Protein AF-A0A5E4PV57-F1 (afdb_monomer)

Radius of gyration: 19.03 Å; Cα contacts (8 Å, |Δi|>4): 128; chains: 1; bounding box: 37×48×64 Å

Secondary structure (DSSP, 8-state):
---------------------SSS-TTTTEEEEE------SSHHHHHHHHHHHHHHHHHHHTPPPP-GGGEEEEEE-S---TT-SSPPPEEEEES-HHHHHHHHHTGGGS-TT-EEEE-

Organism: NCBI:txid189913

Sequence (119 aa):
MNEPTNGTKSLDNSALNIRCVNGIDCRKNNIIIHGIEESENNSGELMELVLKTPNNINKNINSAEWDKYEISNIERLGKEIQNEKKHRPVKVTLTLGWRKLELLKNKKAIPKTIKITIL

Nearest PDB structures (foldseek):
  3hlu-assembly1_B  TM=4.865E-01  e=2.151E-01  Eubacterium ventriosum ATCC 27560
  4djb-assembly1_B  TM=3.185E-01  e=9.302E-01  Human adenovirus 5
  3ueb-assembly2_C  TM=2.762E-01  e=7.128E-01  Thermococcus onnurineus NA1
  1xbw-assembly2_C  TM=2.699E-01  e=8.703E-01  Staphylococcus aureus subsp. aureus MW2
  4pyd-assembly1_E  TM=2.300E-01  e=1.387E+00  Escherichia coli K-12

Solvent-accessible surface area (backbone atoms only — not comparable to full-atom values): 7602 Å² total; per-residue (Å²): 140,81,87,82,84,86,78,81,75,79,81,76,84,83,70,88,72,80,69,77,77,74,95,62,70,80,41,70,37,30,34,35,39,32,58,53,79,88,80,61,92,47,73,67,50,44,50,51,57,56,43,50,53,58,32,59,41,21,68,77,66,78,48,83,71,72,58,75,81,46,51,70,45,78,44,74,51,77,79,89,62,90,91,57,96,66,53,55,34,34,40,37,31,36,63,49,57,65,60,58,53,50,53,58,75,46,52,85,64,51,56,90,71,46,48,81,44,79,87

Structure (mmCIF, N/CA/C/O backbone):
data_AF-A0A5E4PV57-F1
#
_entry.id   AF-A0A5E4PV57-F1
#
loop_
_atom_site.group_PDB
_atom_site.id
_atom_site.type_symbol
_atom_site.label_atom_id
_atom_site.label_alt_id
_atom_site.label_comp_id
_atom_site.label_asym_id
_atom_site.label_entity_id
_atom_site.label_seq_id
_atom_site.pdbx_PDB_ins_code
_atom_site.Cartn_x
_atom_site.Cartn_y
_atom_site.Cartn_z
_atom_site.occupancy
_atom_site.B_iso_or_equiv
_atom_site.auth_seq_id
_atom_site.auth_comp_id
_atom_site.auth_asym_id
_atom_site.auth_atom_id
_atom_site.pdbx_PDB_model_num
ATOM 1 N N . MET A 1 1 ? -4.062 38.347 -48.338 1.00 44.22 1 MET A N 1
ATOM 2 C CA . MET A 1 1 ? -3.410 37.051 -48.051 1.00 44.22 1 MET A CA 1
ATOM 3 C C . MET A 1 1 ? -3.546 36.841 -46.557 1.00 44.22 1 MET A C 1
ATOM 5 O O . MET A 1 1 ? -2.969 37.623 -45.816 1.00 44.22 1 MET A O 1
ATOM 9 N N . ASN A 1 2 ? -4.404 35.909 -46.142 1.00 42.84 2 ASN A N 1
ATOM 10 C CA . ASN A 1 2 ? -4.802 35.710 -44.748 1.00 42.84 2 ASN A CA 1
ATOM 11 C C . ASN A 1 2 ? -4.328 34.341 -44.237 1.00 42.84 2 ASN A C 1
ATOM 13 O O . ASN A 1 2 ? -4.533 33.346 -44.928 1.00 42.84 2 ASN A O 1
ATOM 17 N N . GLU A 1 3 ? -3.807 34.379 -43.002 1.00 42.16 3 GLU A N 1
ATOM 18 C CA . GLU A 1 3 ? -3.674 33.325 -41.974 1.00 42.16 3 GLU A CA 1
ATOM 19 C C . GLU A 1 3 ? -2.651 32.177 -42.161 1.00 42.16 3 GLU A C 1
ATOM 21 O O . GLU A 1 3 ? -2.268 31.894 -43.294 1.00 42.16 3 GLU A O 1
ATOM 26 N N . PRO A 1 4 ? -2.196 31.488 -41.075 1.00 47.97 4 PRO A N 1
ATOM 27 C CA . PRO A 1 4 ? -2.699 31.533 -39.687 1.00 47.97 4 PRO A CA 1
ATOM 28 C C . PRO A 1 4 ? -1.658 31.677 -38.553 1.00 47.97 4 PRO A C 1
ATOM 30 O O . PRO A 1 4 ? -0.486 31.315 -38.646 1.00 47.97 4 PRO A O 1
ATOM 33 N N . THR A 1 5 ? -2.168 32.139 -37.412 1.00 50.69 5 THR A N 1
ATOM 34 C CA . THR A 1 5 ? -1.567 32.078 -36.075 1.00 50.69 5 THR A CA 1
ATOM 35 C C . THR A 1 5 ? -1.579 30.646 -35.525 1.00 50.69 5 THR A C 1
ATOM 37 O O . THR A 1 5 ? -2.647 30.070 -35.309 1.00 50.69 5 THR A O 1
ATOM 40 N N . ASN A 1 6 ? -0.405 30.082 -35.231 1.00 48.16 6 ASN A N 1
ATOM 41 C CA . ASN A 1 6 ? -0.280 28.802 -34.528 1.00 48.16 6 ASN A CA 1
ATOM 42 C C . ASN A 1 6 ? -0.504 28.989 -33.021 1.00 48.16 6 ASN A C 1
ATOM 44 O O . ASN A 1 6 ? 0.429 29.232 -32.258 1.00 48.16 6 ASN A O 1
ATOM 48 N N . GLY A 1 7 ? -1.759 28.840 -32.598 1.00 41.38 7 GLY A N 1
ATOM 49 C CA . GLY A 1 7 ? -2.104 28.538 -31.214 1.00 41.38 7 GLY A CA 1
ATOM 50 C C . GLY A 1 7 ? -1.730 27.091 -30.897 1.00 41.38 7 GLY A C 1
ATOM 51 O O . GLY A 1 7 ? -2.396 26.153 -31.341 1.00 41.38 7 GLY A O 1
ATOM 52 N N . THR A 1 8 ? -0.658 26.883 -30.135 1.00 48.47 8 THR A N 1
ATOM 53 C CA . THR A 1 8 ? -0.355 25.569 -29.559 1.00 48.47 8 THR A CA 1
ATOM 54 C C . THR A 1 8 ? -1.310 25.298 -28.408 1.00 48.47 8 THR A C 1
ATOM 56 O O . THR A 1 8 ? -1.270 25.937 -27.360 1.00 48.47 8 THR A O 1
ATOM 59 N N . LYS A 1 9 ? -2.200 24.349 -28.683 1.00 44.31 9 LYS A N 1
ATOM 60 C CA . LYS A 1 9 ? -3.257 23.816 -27.833 1.00 44.31 9 LYS A CA 1
ATOM 61 C C . LYS A 1 9 ? -2.715 23.442 -26.452 1.00 44.31 9 LYS A C 1
ATOM 63 O O . LYS A 1 9 ? -1.726 22.719 -26.341 1.00 44.31 9 LYS A O 1
ATOM 68 N N . SER A 1 10 ? -3.403 23.918 -25.419 1.00 40.97 10 SER A N 1
ATOM 69 C CA . SER A 1 10 ? -3.294 23.427 -24.050 1.00 40.97 10 SER A CA 1
ATOM 70 C C . SER A 1 10 ? -3.431 21.906 -24.038 1.00 40.97 10 SER A C 1
ATOM 72 O O . SER A 1 10 ? -4.398 21.364 -24.576 1.00 40.97 10 SER A O 1
ATOM 74 N N . LEU A 1 11 ? -2.465 21.216 -23.434 1.00 42.31 11 LEU A N 1
ATOM 75 C CA . LEU A 1 11 ? -2.605 19.803 -23.109 1.00 42.31 11 LEU A CA 1
ATOM 76 C C . LEU A 1 11 ? -3.675 19.669 -22.025 1.00 42.31 11 LEU A C 1
ATOM 78 O O . LEU A 1 11 ? -3.430 19.901 -20.843 1.00 42.31 11 LEU A O 1
ATOM 82 N N . ASP A 1 12 ? -4.877 19.326 -22.468 1.00 39.44 12 ASP A N 1
ATOM 83 C CA . ASP A 1 12 ? -5.977 18.889 -21.625 1.00 39.44 12 ASP A CA 1
ATOM 84 C C . ASP A 1 12 ? -5.575 17.550 -20.978 1.00 39.44 12 ASP A C 1
ATOM 86 O O . ASP A 1 12 ? -5.633 16.487 -21.594 1.00 39.44 12 ASP A O 1
ATOM 90 N N . ASN A 1 13 ? -5.106 17.596 -19.728 1.00 47.62 13 ASN A N 1
ATOM 91 C CA . ASN A 1 13 ? -4.745 16.419 -18.920 1.00 47.62 13 ASN A CA 1
ATOM 92 C C . ASN A 1 13 ? -5.985 15.703 -18.342 1.00 47.62 13 ASN A C 1
ATOM 94 O O . ASN A 1 13 ? -5.942 15.098 -17.272 1.00 47.62 13 ASN A O 1
ATOM 98 N N . SER A 1 14 ? -7.113 15.773 -19.040 1.00 43.28 14 SER A N 1
ATOM 99 C CA . SER A 1 14 ? -8.432 15.374 -18.557 1.00 43.28 14 SER A CA 1
ATOM 100 C C . SER A 1 14 ? -8.881 14.013 -19.101 1.00 43.28 14 SER A C 1
ATOM 102 O O . SER A 1 14 ? -10.054 13.834 -19.388 1.00 43.28 14 SER A O 1
ATOM 104 N N . ALA A 1 15 ? -7.987 13.021 -19.226 1.00 43.81 15 ALA A N 1
ATOM 105 C CA . ALA A 1 15 ? -8.385 11.609 -19.362 1.00 43.81 15 ALA A CA 1
ATOM 106 C C . ALA A 1 15 ? -7.194 10.632 -19.297 1.00 43.81 15 A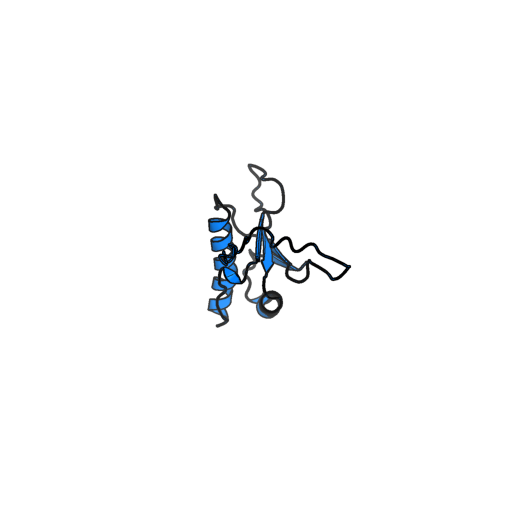LA A C 1
ATOM 108 O O . ALA A 1 15 ? -6.837 10.008 -20.293 1.00 43.81 15 ALA A O 1
ATOM 109 N N . LEU A 1 16 ? -6.656 10.358 -18.107 1.00 39.19 16 LEU A N 1
ATOM 110 C 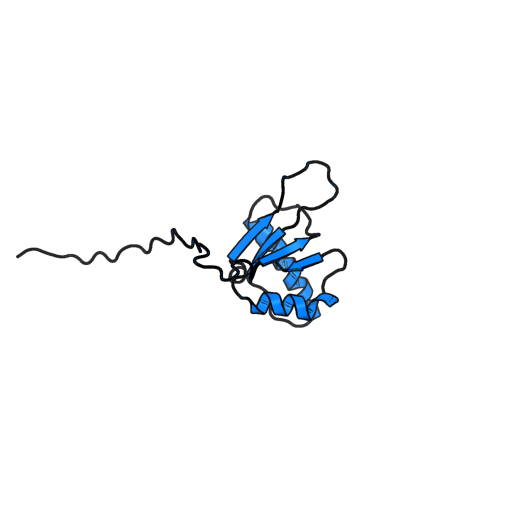CA . LEU A 1 16 ? -6.049 9.042 -17.844 1.00 39.19 16 LEU A CA 1
ATOM 111 C C . LEU A 1 16 ? -7.146 8.058 -17.409 1.00 39.19 16 LEU A C 1
ATOM 113 O O . LEU A 1 16 ? -7.088 7.417 -16.366 1.00 39.19 16 LEU A O 1
ATOM 117 N N . ASN A 1 17 ? -8.183 7.947 -18.242 1.00 42.75 17 ASN A N 1
ATOM 118 C CA . ASN A 1 17 ? -9.166 6.878 -18.158 1.00 42.75 17 ASN A CA 1
ATOM 119 C C . ASN A 1 17 ? -8.548 5.660 -18.853 1.00 42.75 17 ASN A C 1
ATOM 121 O O . ASN A 1 17 ? -8.769 5.420 -20.041 1.00 42.75 17 ASN A O 1
ATOM 125 N N . ILE A 1 18 ? -7.719 4.905 -18.126 1.00 50.81 18 ILE A N 1
ATOM 126 C CA . ILE A 1 18 ? -7.224 3.607 -18.598 1.00 50.81 18 ILE A CA 1
ATOM 127 C C . ILE A 1 18 ? -8.420 2.651 -18.601 1.00 50.81 18 ILE A C 1
ATOM 129 O O . ILE A 1 18 ? -8.687 1.920 -17.649 1.00 50.81 18 ILE A O 1
ATOM 133 N N . ARG A 1 19 ? -9.191 2.689 -19.687 1.00 43.75 19 ARG A N 1
ATOM 134 C CA . ARG A 1 19 ? -10.202 1.686 -19.993 1.00 43.75 19 ARG A CA 1
ATOM 135 C C . ARG A 1 19 ? -9.437 0.403 -20.311 1.00 43.75 19 ARG A C 1
ATOM 137 O O . ARG A 1 19 ? -8.605 0.397 -21.215 1.00 43.75 19 ARG A O 1
ATOM 144 N N . CYS A 1 20 ? -9.679 -0.666 -19.551 1.00 49.00 20 CYS A N 1
ATOM 145 C CA . CYS A 1 20 ? -9.112 -1.985 -19.828 1.00 49.00 20 CYS A CA 1
ATOM 146 C C . CYS A 1 20 ? -9.679 -2.482 -21.167 1.00 49.00 20 CYS A C 1
ATOM 148 O O . CYS A 1 20 ? -10.753 -3.080 -21.216 1.00 49.00 20 CYS A O 1
ATOM 150 N N . VAL A 1 21 ? -9.011 -2.162 -22.271 1.00 48.84 21 VAL A N 1
ATOM 151 C CA . VAL A 1 21 ? -9.390 -2.625 -23.602 1.00 48.84 21 VAL A CA 1
ATOM 152 C C . VAL A 1 21 ? -8.730 -3.987 -23.800 1.00 48.84 21 VAL A C 1
ATOM 154 O O . VAL A 1 21 ? -7.508 -4.095 -23.803 1.00 48.84 21 VAL A O 1
ATOM 157 N N . ASN A 1 22 ? -9.567 -5.014 -23.946 1.00 43.31 22 ASN A N 1
ATOM 158 C CA . ASN A 1 22 ? -9.221 -6.379 -24.355 1.00 43.31 22 ASN A CA 1
ATOM 159 C C . ASN A 1 22 ? -8.456 -7.228 -23.328 1.00 43.31 22 ASN A C 1
ATOM 161 O O . ASN A 1 22 ? -7.257 -7.420 -23.473 1.00 43.31 22 ASN A O 1
ATOM 165 N N . GLY A 1 23 ? -9.162 -7.807 -22.344 1.00 47.56 23 GLY A N 1
ATOM 166 C CA . GLY A 1 23 ? -8.819 -9.096 -21.699 1.00 47.56 23 GLY A CA 1
ATOM 167 C C . GLY A 1 23 ? -7.472 -9.241 -20.969 1.00 47.56 23 GLY A C 1
ATOM 168 O O . GLY A 1 23 ? -7.242 -10.264 -20.332 1.00 47.56 23 GLY A O 1
ATOM 169 N N . ILE A 1 24 ? -6.592 -8.244 -21.027 1.00 50.41 24 ILE A N 1
ATOM 170 C CA . ILE A 1 24 ? -5.295 -8.216 -20.360 1.00 50.41 24 ILE A CA 1
ATOM 171 C C . ILE A 1 24 ? -5.530 -7.626 -18.973 1.00 50.41 24 ILE A C 1
ATOM 173 O O . ILE A 1 24 ? -5.946 -6.478 -18.828 1.00 50.41 24 ILE A O 1
ATOM 177 N N . ASP A 1 25 ? -5.302 -8.460 -17.964 1.00 53.44 25 ASP A N 1
ATOM 178 C CA . ASP A 1 25 ? -5.614 -8.253 -16.553 1.00 53.44 25 ASP A CA 1
ATOM 179 C C . ASP A 1 25 ? -5.242 -6.852 -16.037 1.00 53.44 25 ASP A C 1
ATOM 181 O O . ASP A 1 25 ? -4.098 -6.553 -15.682 1.00 53.44 25 ASP A O 1
ATOM 185 N N . CYS A 1 26 ? -6.232 -5.963 -15.967 1.00 55.16 26 CYS A N 1
ATOM 186 C CA . CYS A 1 26 ? -6.026 -4.609 -15.473 1.00 55.16 26 CYS A CA 1
ATOM 187 C C . CYS A 1 26 ? -5.943 -4.513 -13.946 1.00 55.16 26 CYS A C 1
ATOM 189 O O . CYS A 1 26 ? -5.836 -3.417 -13.398 1.00 55.16 26 CYS A O 1
ATOM 191 N N . ARG A 1 27 ? -5.919 -5.656 -13.248 1.00 61.78 27 ARG A N 1
ATOM 192 C CA . ARG A 1 27 ? -5.578 -5.738 -11.823 1.00 61.78 27 ARG A CA 1
ATOM 193 C C . ARG A 1 27 ? -4.104 -6.041 -11.583 1.00 61.78 27 ARG A C 1
ATOM 195 O O . ARG A 1 27 ? -3.685 -6.071 -10.428 1.00 61.78 27 ARG A O 1
ATOM 202 N N . LYS A 1 28 ? -3.292 -6.174 -12.643 1.00 72.38 28 LYS A N 1
ATOM 203 C CA . LYS A 1 28 ? -1.877 -6.575 -12.558 1.00 72.38 28 LYS A CA 1
ATOM 204 C C . LYS A 1 28 ? -1.052 -5.816 -11.516 1.00 72.38 28 LYS A C 1
ATOM 206 O O . LYS A 1 28 ? -0.173 -6.418 -10.906 1.00 72.38 28 LYS A O 1
ATOM 211 N N . ASN A 1 29 ? -1.371 -4.551 -11.241 1.00 85.69 29 ASN A N 1
ATOM 212 C CA . ASN A 1 29 ? -0.643 -3.717 -10.283 1.00 85.69 29 ASN A CA 1
ATOM 213 C C . ASN A 1 29 ? -1.449 -3.359 -9.024 1.00 85.69 29 ASN A C 1
ATOM 215 O O . ASN A 1 29 ? -1.005 -2.536 -8.226 1.00 85.69 29 ASN A O 1
ATOM 219 N N . ASN A 1 30 ? -2.619 -3.965 -8.831 1.00 89.56 30 ASN A N 1
ATOM 220 C CA . ASN A 1 30 ? -3.455 -3.679 -7.677 1.00 89.56 30 ASN A CA 1
ATOM 221 C C . ASN A 1 30 ? -3.015 -4.522 -6.481 1.00 89.56 30 ASN A C 1
ATOM 223 O O . ASN A 1 30 ? -2.730 -5.721 -6.602 1.00 89.56 30 ASN A O 1
ATOM 227 N N . ILE A 1 31 ? -3.007 -3.881 -5.320 1.00 91.69 31 ILE A N 1
ATOM 228 C CA . ILE A 1 31 ? -2.827 -4.506 -4.016 1.00 91.69 31 ILE A CA 1
ATOM 229 C C . ILE A 1 31 ? -3.945 -4.037 -3.084 1.00 91.69 31 ILE A C 1
ATOM 231 O O . ILE A 1 31 ? -4.472 -2.935 -3.225 1.00 91.69 31 ILE A O 1
ATOM 235 N N . ILE A 1 32 ? -4.309 -4.881 -2.127 1.00 92.56 32 ILE A N 1
ATOM 236 C CA . ILE A 1 32 ? -5.202 -4.540 -1.025 1.00 92.56 32 ILE A CA 1
ATOM 237 C C . ILE A 1 32 ? -4.392 -4.609 0.260 1.00 92.56 32 ILE A C 1
ATOM 239 O O . ILE A 1 32 ? -3.788 -5.640 0.559 1.00 92.56 32 ILE A O 1
ATOM 243 N N . ILE A 1 33 ? -4.409 -3.531 1.032 1.00 92.19 33 ILE A N 1
ATOM 244 C CA . ILE A 1 33 ? -3.751 -3.441 2.329 1.00 92.19 33 ILE A CA 1
ATOM 245 C C . ILE A 1 33 ? -4.822 -3.428 3.417 1.00 92.19 33 ILE A C 1
ATOM 247 O O . ILE A 1 33 ? -5.731 -2.604 3.409 1.00 92.19 33 ILE A O 1
ATOM 251 N N . HIS A 1 34 ? -4.717 -4.356 4.358 1.00 91.12 34 HIS A N 1
ATOM 252 C CA . HIS A 1 34 ? -5.560 -4.436 5.544 1.00 91.12 34 HIS A CA 1
ATOM 253 C C . HIS A 1 34 ? -4.764 -4.006 6.775 1.00 91.12 34 HIS A C 1
ATOM 255 O O . HIS A 1 34 ? -3.564 -4.277 6.846 1.00 91.12 34 HIS A O 1
ATOM 261 N N . GLY A 1 35 ? -5.450 -3.431 7.765 1.00 88.25 35 GLY A N 1
ATOM 262 C CA . GLY A 1 35 ? -4.845 -3.064 9.050 1.00 88.25 35 GLY A CA 1
ATOM 263 C C . GLY A 1 35 ? -4.246 -1.657 9.103 1.00 88.25 35 GLY A C 1
ATOM 264 O O . GLY A 1 35 ? -3.514 -1.363 10.039 1.00 88.25 35 GLY A O 1
ATOM 265 N N . ILE A 1 36 ? -4.546 -0.797 8.122 1.00 89.31 36 ILE A N 1
ATOM 266 C CA . ILE A 1 36 ? -4.237 0.639 8.187 1.00 89.31 36 ILE A CA 1
ATOM 267 C C . ILE A 1 36 ? -5.367 1.337 8.943 1.00 89.31 36 ILE A C 1
ATOM 269 O O . ILE A 1 36 ? -6.518 1.255 8.511 1.00 89.31 36 ILE A O 1
ATOM 273 N N . GLU A 1 37 ? -5.031 2.014 10.039 1.00 88.06 37 GLU A N 1
ATOM 274 C CA . GLU A 1 37 ? -5.966 2.801 10.848 1.00 88.06 37 GLU A CA 1
ATOM 275 C C . GLU A 1 37 ? -6.695 3.860 10.004 1.00 88.06 37 GLU A C 1
ATOM 277 O O . GLU A 1 37 ? -6.136 4.392 9.046 1.00 88.06 37 GLU A O 1
ATOM 282 N N . GLU A 1 38 ? -7.968 4.111 10.313 1.00 87.38 38 GLU A N 1
ATOM 283 C CA . GLU A 1 38 ? -8.789 5.137 9.654 1.00 87.38 38 GLU A CA 1
ATOM 284 C C . GLU A 1 38 ? -8.653 6.446 10.423 1.00 87.38 38 GLU A C 1
ATOM 286 O O . GLU A 1 38 ? -9.363 6.670 11.398 1.00 87.38 38 GLU A O 1
ATOM 291 N N . SER A 1 39 ? -7.698 7.276 10.010 1.00 86.75 39 SER A N 1
ATOM 292 C CA . SER A 1 39 ? -7.432 8.580 10.628 1.00 86.75 39 SER A CA 1
ATOM 293 C C . SER A 1 39 ? -7.367 9.721 9.611 1.00 86.75 39 SER A C 1
ATOM 295 O O . SER A 1 39 ? -7.129 10.865 9.986 1.00 86.75 39 SER A O 1
ATOM 297 N N . GLU A 1 40 ? -7.505 9.409 8.324 1.00 89.44 40 GLU A N 1
ATOM 298 C CA . GLU A 1 40 ? -7.495 10.376 7.236 1.00 89.44 40 GLU A CA 1
ATOM 299 C C . GLU A 1 40 ? -8.843 11.077 7.060 1.00 89.44 40 GLU A C 1
ATOM 301 O O . GLU A 1 40 ? -9.906 10.473 7.188 1.00 89.44 40 GLU A O 1
ATOM 306 N N . ASN A 1 41 ? -8.785 12.340 6.655 1.00 87.94 41 ASN A N 1
ATOM 307 C CA . ASN A 1 41 ? -9.954 13.148 6.309 1.00 87.94 41 ASN A CA 1
ATOM 308 C C . ASN A 1 41 ? -10.071 13.383 4.796 1.00 87.94 41 ASN A C 1
ATOM 310 O O . ASN A 1 41 ? -11.098 13.849 4.306 1.00 87.94 41 ASN A O 1
ATOM 314 N N . ASN A 1 42 ? -9.007 13.094 4.040 1.00 89.25 42 ASN A N 1
ATOM 315 C CA . ASN A 1 42 ? -8.946 13.291 2.596 1.00 89.25 42 ASN A CA 1
ATOM 316 C C . ASN A 1 42 ? -8.017 12.270 1.914 1.00 89.25 42 ASN A C 1
ATOM 318 O O . ASN A 1 42 ? -7.261 11.538 2.553 1.00 89.25 42 ASN A O 1
ATOM 322 N N . SER A 1 43 ? -8.060 12.236 0.581 1.00 87.38 43 SER A N 1
ATOM 323 C CA . SER A 1 43 ? -7.265 11.307 -0.230 1.00 87.38 43 SER A CA 1
ATOM 324 C C . SER A 1 43 ? -5.752 11.544 -0.149 1.00 87.38 43 SER A C 1
ATOM 326 O O . SER A 1 43 ? -4.985 10.606 -0.359 1.00 87.38 43 SER A O 1
ATOM 328 N N . GLY A 1 44 ? -5.308 12.773 0.137 1.00 89.25 44 GLY A N 1
ATOM 329 C CA . GLY A 1 44 ? -3.890 13.099 0.314 1.00 89.25 44 GLY A CA 1
ATOM 330 C C . GLY A 1 44 ? -3.333 12.494 1.601 1.00 89.25 44 GLY A C 1
ATOM 331 O O . GLY A 1 44 ? -2.319 11.803 1.569 1.00 89.25 44 GLY A O 1
ATOM 332 N N . GLU A 1 45 ? -4.054 12.653 2.709 1.00 91.94 45 GLU A N 1
ATOM 333 C CA . GLU A 1 45 ? -3.728 12.014 3.988 1.00 91.94 45 GLU A CA 1
ATOM 334 C C . GLU A 1 45 ? -3.730 10.484 3.870 1.00 91.94 45 GLU A C 1
ATOM 336 O O . GLU A 1 45 ? -2.814 9.827 4.367 1.00 91.94 45 GLU A O 1
ATOM 341 N N . LEU A 1 46 ? -4.695 9.910 3.136 1.00 92.50 46 LEU A N 1
ATOM 342 C CA . LEU A 1 46 ? -4.707 8.473 2.844 1.00 92.50 46 LEU A CA 1
ATOM 343 C C . LEU A 1 46 ? -3.430 8.036 2.120 1.00 92.50 46 LEU A C 1
ATOM 345 O O . LEU A 1 46 ? -2.828 7.022 2.474 1.00 92.50 46 LEU A O 1
ATOM 349 N N . MET A 1 47 ? -3.014 8.804 1.109 1.00 92.19 47 MET A N 1
ATOM 350 C CA . MET A 1 47 ? -1.795 8.540 0.350 1.00 92.19 47 MET A CA 1
ATOM 351 C C . MET A 1 47 ? -0.567 8.549 1.261 1.00 92.19 47 MET A C 1
ATOM 353 O O . MET A 1 47 ? 0.241 7.623 1.214 1.00 92.19 47 MET A O 1
ATOM 357 N N . GLU A 1 48 ? -0.436 9.553 2.126 1.00 92.12 48 GLU A N 1
ATOM 358 C CA . GLU A 1 48 ? 0.684 9.646 3.063 1.00 92.12 48 GLU A CA 1
ATOM 359 C C . GLU A 1 48 ? 0.714 8.486 4.063 1.00 92.12 48 GLU A C 1
ATOM 361 O O . GLU A 1 48 ? 1.777 7.907 4.301 1.00 92.12 48 GLU A O 1
ATOM 366 N N . LEU A 1 49 ? -0.434 8.109 4.637 1.00 91.81 49 LEU A N 1
ATOM 367 C CA . LEU A 1 49 ? -0.542 6.954 5.538 1.00 91.81 49 LEU A CA 1
ATOM 368 C C . LEU A 1 49 ? -0.120 5.659 4.842 1.00 91.81 49 LEU A C 1
ATOM 370 O O . LEU A 1 49 ? 0.615 4.832 5.396 1.00 91.81 49 LEU A O 1
ATOM 374 N N . VAL A 1 50 ? -0.557 5.498 3.598 1.00 91.25 50 VAL A N 1
ATOM 375 C CA . VAL A 1 50 ? -0.253 4.315 2.805 1.00 91.25 50 VAL A CA 1
ATOM 376 C C . VAL A 1 50 ? 1.197 4.292 2.359 1.00 91.25 50 VAL A C 1
ATOM 378 O O . VAL A 1 50 ? 1.747 3.203 2.360 1.00 91.25 50 VAL A O 1
ATOM 381 N N . LEU A 1 51 ? 1.844 5.426 2.070 1.00 91.69 51 LEU A N 1
ATOM 382 C CA . LEU A 1 51 ? 3.283 5.510 1.764 1.00 91.69 51 LEU A CA 1
ATOM 383 C C . LEU A 1 51 ? 4.166 5.274 2.995 1.00 91.69 51 LEU A C 1
ATOM 385 O O . LEU A 1 51 ? 5.214 4.632 2.897 1.00 91.69 51 LEU A O 1
ATOM 389 N N . LYS A 1 52 ? 3.736 5.730 4.178 1.00 90.56 52 LYS A N 1
ATOM 390 C CA . LYS A 1 52 ? 4.447 5.471 5.444 1.00 90.56 52 LYS A CA 1
ATOM 391 C C . LYS A 1 52 ? 4.589 3.974 5.717 1.00 90.56 52 LYS A C 1
ATOM 393 O O . LYS A 1 52 ? 5.624 3.540 6.213 1.00 90.56 52 LYS A O 1
ATOM 398 N N . THR A 1 53 ? 3.583 3.177 5.360 1.00 86.38 53 THR A N 1
ATOM 399 C CA . THR A 1 53 ? 3.571 1.725 5.592 1.00 86.38 53 THR A CA 1
ATOM 400 C C . THR A 1 53 ? 4.737 0.979 4.906 1.00 86.38 53 THR A C 1
ATOM 402 O O . THR A 1 53 ? 5.555 0.395 5.621 1.00 86.38 53 THR A O 1
ATOM 405 N N . PRO A 1 54 ? 4.880 0.984 3.564 1.00 84.69 54 PRO A N 1
ATOM 406 C CA . PRO A 1 54 ? 5.995 0.362 2.865 1.00 84.69 54 PRO A CA 1
ATOM 407 C C . PRO A 1 54 ? 7.322 1.058 3.167 1.00 84.69 54 PRO A C 1
ATOM 409 O O . PRO A 1 54 ? 8.322 0.363 3.296 1.00 84.69 54 PRO A O 1
ATOM 412 N N . ASN A 1 55 ? 7.360 2.380 3.378 1.00 89.00 55 ASN A N 1
ATOM 413 C CA . ASN A 1 55 ? 8.616 3.074 3.696 1.00 89.00 55 ASN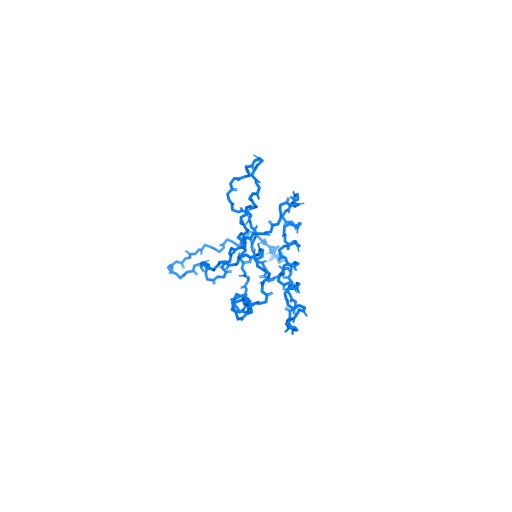 A CA 1
ATOM 414 C C . ASN A 1 55 ? 9.181 2.663 5.056 1.00 89.00 55 ASN A C 1
ATOM 416 O O . ASN A 1 55 ? 10.384 2.444 5.185 1.00 89.00 55 ASN A O 1
ATOM 420 N N . ASN A 1 56 ? 8.324 2.461 6.056 1.00 85.88 56 ASN A N 1
ATOM 421 C CA . ASN A 1 56 ? 8.752 1.927 7.347 1.00 85.88 56 ASN A CA 1
ATOM 422 C C . ASN A 1 56 ? 9.272 0.487 7.232 1.00 85.88 56 ASN A C 1
ATOM 424 O O . ASN A 1 56 ? 10.218 0.124 7.927 1.00 85.88 56 ASN A O 1
ATOM 428 N N . ILE A 1 57 ? 8.694 -0.326 6.342 1.00 82.44 57 ILE A N 1
ATOM 429 C CA . ILE A 1 57 ? 9.205 -1.672 6.049 1.00 82.44 57 ILE A CA 1
ATOM 430 C C . ILE A 1 57 ? 10.567 -1.575 5.349 1.00 82.44 57 ILE A C 1
ATOM 432 O O . ILE A 1 57 ? 11.511 -2.241 5.768 1.00 82.44 57 ILE A O 1
ATOM 436 N N . ASN A 1 58 ? 10.688 -0.713 4.337 1.00 83.62 58 ASN A N 1
ATOM 437 C CA . ASN A 1 58 ? 11.883 -0.555 3.509 1.00 83.62 58 ASN A CA 1
ATOM 438 C C . ASN A 1 58 ? 13.096 -0.049 4.295 1.00 83.62 58 ASN A C 1
ATOM 440 O O . ASN A 1 58 ? 14.204 -0.522 4.044 1.00 83.62 58 ASN A O 1
ATOM 444 N N . LYS A 1 59 ? 12.886 0.809 5.303 1.00 82.50 59 LYS A N 1
ATOM 445 C CA . LYS A 1 59 ? 13.935 1.230 6.249 1.00 82.50 59 LYS A CA 1
ATOM 446 C C . LYS A 1 59 ? 14.590 0.054 6.975 1.00 82.50 59 LYS A C 1
ATOM 448 O O . LYS A 1 59 ? 15.788 0.089 7.222 1.00 82.50 59 LYS A O 1
ATOM 453 N N . ASN A 1 60 ? 13.837 -1.007 7.270 1.00 76.88 60 ASN A N 1
ATOM 454 C CA . ASN A 1 60 ? 14.366 -2.183 7.970 1.00 76.88 60 ASN A CA 1
ATOM 455 C C . ASN A 1 60 ? 15.130 -3.146 7.047 1.00 76.88 60 ASN A C 1
ATOM 457 O O . ASN A 1 60 ? 15.852 -4.013 7.533 1.00 76.88 60 ASN A O 1
ATOM 461 N N . ILE A 1 61 ? 14.955 -3.026 5.730 1.00 77.12 61 ILE A N 1
ATOM 462 C CA . ILE A 1 61 ? 15.535 -3.933 4.726 1.00 77.12 61 ILE A CA 1
ATOM 463 C C . ILE A 1 61 ? 16.468 -3.216 3.739 1.00 77.12 61 ILE A C 1
ATOM 465 O O . ILE A 1 61 ? 16.862 -3.814 2.741 1.00 77.12 61 ILE A O 1
ATOM 469 N N . ASN A 1 62 ? 16.812 -1.949 4.005 1.00 77.50 62 ASN A N 1
ATOM 470 C CA . ASN A 1 62 ? 17.631 -1.087 3.146 1.00 77.50 62 ASN A CA 1
ATOM 471 C C . ASN A 1 62 ? 17.165 -1.057 1.676 1.00 77.50 62 ASN A C 1
ATOM 473 O O . ASN A 1 62 ? 17.992 -1.088 0.763 1.00 77.50 62 ASN A O 1
ATOM 477 N N . SER A 1 63 ? 15.847 -1.013 1.442 1.00 79.81 63 SER A N 1
ATOM 478 C CA . SER A 1 63 ? 15.288 -0.880 0.087 1.00 79.81 63 SER A CA 1
ATOM 479 C C . SER A 1 63 ? 14.904 0.558 -0.248 1.00 79.81 63 SER A C 1
ATOM 481 O O . SER A 1 63 ? 14.723 1.388 0.642 1.00 79.81 63 SER A O 1
ATOM 483 N N . ALA A 1 64 ? 14.747 0.847 -1.542 1.00 83.50 64 ALA A N 1
ATOM 484 C CA . ALA A 1 64 ? 14.375 2.172 -2.027 1.00 83.50 64 ALA A CA 1
ATOM 485 C C . ALA A 1 64 ? 13.017 2.610 -1.458 1.00 83.50 64 ALA A C 1
ATOM 487 O O . ALA A 1 64 ? 12.031 1.870 -1.553 1.00 83.50 64 ALA A O 1
ATOM 488 N N . GLU A 1 65 ? 12.948 3.821 -0.906 1.00 87.19 65 GLU A N 1
ATOM 489 C CA . GLU A 1 65 ? 11.687 4.409 -0.452 1.00 87.19 65 GLU A CA 1
ATOM 490 C C . GLU A 1 65 ? 10.718 4.588 -1.629 1.00 87.19 65 GLU A C 1
ATOM 492 O O . GLU A 1 65 ? 11.110 4.724 -2.790 1.00 87.19 65 GLU A O 1
ATOM 497 N N . TRP A 1 66 ? 9.436 4.504 -1.314 1.00 89.00 66 TRP A N 1
ATOM 498 C CA . TRP A 1 66 ? 8.327 4.753 -2.208 1.00 89.00 66 TRP A CA 1
ATOM 499 C C . TRP A 1 66 ? 8.016 6.240 -2.227 1.00 89.00 66 TRP A C 1
ATOM 501 O O . TRP A 1 66 ? 7.961 6.888 -1.177 1.00 89.00 66 TRP A O 1
ATOM 511 N N . ASP A 1 67 ? 7.748 6.745 -3.425 1.00 88.56 67 ASP A N 1
ATOM 512 C CA . ASP A 1 67 ? 7.304 8.114 -3.661 1.00 88.56 67 ASP A CA 1
ATOM 513 C C . ASP A 1 67 ? 5.843 8.121 -4.137 1.00 88.56 67 ASP A C 1
ATOM 515 O O . ASP A 1 67 ? 5.312 7.124 -4.632 1.00 88.56 67 ASP A O 1
ATOM 519 N N . LYS A 1 68 ? 5.178 9.271 -4.036 1.00 87.81 68 LYS A N 1
ATOM 520 C CA . LYS A 1 68 ? 3.781 9.464 -4.449 1.00 87.81 68 LYS A CA 1
ATOM 521 C C . LYS A 1 68 ? 3.520 9.096 -5.911 1.00 87.81 68 LYS A C 1
ATOM 523 O O . LYS A 1 68 ? 2.427 8.647 -6.233 1.00 87.81 68 LYS A O 1
ATOM 528 N N . TYR A 1 69 ? 4.513 9.239 -6.792 1.00 88.06 69 TYR A N 1
ATOM 529 C CA . TYR A 1 69 ? 4.387 8.913 -8.221 1.00 88.06 69 TYR A CA 1
ATOM 530 C C . TYR A 1 69 ? 4.310 7.404 -8.500 1.00 88.06 69 TYR A C 1
ATOM 532 O O . TYR A 1 69 ? 3.960 6.976 -9.603 1.00 88.06 69 TYR A O 1
ATOM 540 N N . GLU A 1 70 ? 4.620 6.577 -7.503 1.00 87.88 70 GLU A N 1
ATOM 541 C CA . GLU A 1 70 ? 4.526 5.125 -7.618 1.00 87.88 70 GLU A CA 1
ATOM 542 C C . GLU A 1 70 ? 3.102 4.606 -7.432 1.00 87.88 70 GLU A C 1
ATOM 544 O O . GLU A 1 70 ? 2.822 3.447 -7.756 1.00 87.88 70 GLU A O 1
ATOM 549 N N . ILE A 1 71 ? 2.198 5.460 -6.949 1.00 91.00 71 ILE A N 1
ATOM 550 C CA . ILE A 1 71 ? 0.794 5.145 -6.738 1.00 91.00 71 ILE A CA 1
ATOM 551 C C . ILE A 1 71 ? -0.032 5.894 -7.781 1.00 91.00 71 ILE A C 1
ATOM 553 O O . ILE A 1 71 ? -0.054 7.118 -7.837 1.00 91.00 71 ILE A O 1
ATOM 557 N N . SER A 1 72 ? -0.741 5.129 -8.606 1.00 90.81 72 SER A N 1
ATOM 558 C CA . SER A 1 72 ? -1.634 5.662 -9.631 1.00 90.81 72 SER A CA 1
ATOM 559 C C . SER A 1 72 ? -3.024 5.968 -9.082 1.00 90.81 72 SER A C 1
ATOM 561 O O . SER A 1 72 ? -3.652 6.919 -9.535 1.00 90.81 72 SER A O 1
ATOM 563 N N . ASN A 1 73 ? -3.526 5.158 -8.148 1.00 91.25 73 ASN A N 1
ATOM 564 C CA . ASN A 1 73 ? -4.836 5.369 -7.537 1.00 91.25 73 ASN A CA 1
ATOM 565 C C . ASN A 1 73 ? -4.902 4.746 -6.139 1.00 91.25 73 ASN A C 1
ATOM 567 O O . ASN A 1 73 ? -4.266 3.717 -5.888 1.00 91.25 73 ASN A O 1
ATOM 571 N N . ILE A 1 74 ? -5.704 5.342 -5.257 1.00 92.94 74 ILE A N 1
ATOM 572 C CA . ILE A 1 74 ? -5.881 4.897 -3.880 1.00 92.94 74 ILE A CA 1
ATOM 573 C C . ILE A 1 74 ? -7.318 5.102 -3.400 1.00 92.94 74 ILE A C 1
ATOM 575 O O . ILE A 1 74 ? -7.884 6.180 -3.550 1.00 92.94 74 ILE A O 1
ATOM 579 N N . GLU A 1 75 ? -7.914 4.063 -2.816 1.00 92.56 75 GLU A N 1
ATOM 580 C CA . GLU A 1 75 ? -9.286 4.121 -2.306 1.00 92.56 75 GLU A CA 1
ATOM 581 C C . GLU A 1 75 ? -9.509 3.145 -1.143 1.00 92.56 75 GLU A C 1
ATOM 583 O O . GLU A 1 75 ? -8.987 2.028 -1.137 1.00 92.56 75 GLU A O 1
ATOM 588 N N . ARG A 1 76 ? -10.318 3.541 -0.155 1.00 92.38 76 ARG A N 1
ATOM 589 C CA . ARG A 1 76 ? -10.847 2.618 0.862 1.00 92.38 76 ARG A CA 1
ATOM 590 C C . ARG A 1 76 ? -11.941 1.756 0.238 1.00 92.38 76 ARG A C 1
ATOM 592 O O . ARG A 1 76 ? -12.789 2.247 -0.501 1.00 92.38 76 ARG A O 1
ATOM 599 N N . LEU A 1 77 ? -11.944 0.468 0.558 1.00 91.06 77 LEU A N 1
ATOM 600 C CA . LEU A 1 77 ? -12.953 -0.474 0.093 1.00 91.06 77 LEU A CA 1
ATOM 601 C C . LEU A 1 77 ? -14.074 -0.623 1.123 1.00 91.06 77 LEU A C 1
ATOM 603 O O . LEU A 1 77 ? -13.825 -0.921 2.291 1.00 91.06 77 LEU A O 1
ATOM 607 N N . GLY A 1 78 ? -15.316 -0.512 0.652 1.00 87.00 78 GLY A N 1
ATOM 608 C CA . GLY A 1 78 ? -16.516 -0.721 1.459 1.00 87.00 78 GLY A CA 1
ATOM 609 C C . GLY A 1 78 ? -17.092 0.560 2.062 1.00 87.00 78 GLY A C 1
ATOM 610 O O . GLY A 1 78 ? -16.510 1.644 1.989 1.00 87.00 78 GLY A O 1
ATOM 611 N N . LYS A 1 79 ? -18.285 0.417 2.645 1.00 83.31 79 LYS A N 1
ATOM 612 C CA . LYS A 1 79 ? -18.978 1.511 3.331 1.00 83.31 79 LYS A CA 1
ATOM 613 C C . LYS A 1 79 ? -18.309 1.775 4.672 1.00 83.31 79 LYS A C 1
ATOM 615 O O . LYS A 1 79 ? -17.874 0.837 5.332 1.00 83.31 79 LYS A O 1
ATOM 620 N N . GLU A 1 80 ? -18.238 3.041 5.051 1.00 79.75 80 GLU A N 1
ATOM 621 C CA . GLU A 1 80 ? -17.874 3.421 6.409 1.00 79.75 80 GLU A CA 1
ATOM 622 C C . GLU A 1 80 ? -18.956 2.902 7.359 1.00 79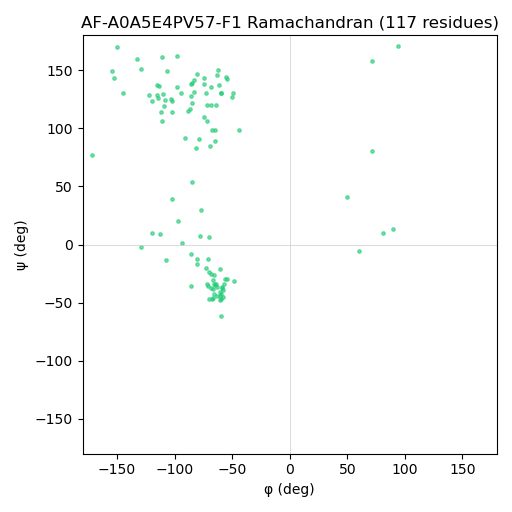.75 80 GLU A C 1
ATOM 624 O O . GLU A 1 80 ? -20.138 3.211 7.191 1.00 79.75 80 GLU A O 1
ATOM 629 N N . ILE A 1 81 ? -18.566 2.051 8.304 1.00 74.88 81 ILE A N 1
ATOM 630 C CA . ILE A 1 81 ? -19.474 1.522 9.319 1.00 74.88 81 ILE A CA 1
ATOM 631 C C . ILE A 1 81 ? -19.041 2.128 10.645 1.00 74.88 81 ILE A C 1
ATOM 633 O O . ILE A 1 81 ? -18.010 1.761 11.209 1.00 74.88 81 ILE A O 1
ATOM 637 N N . GLN A 1 82 ? -19.835 3.079 11.132 1.00 67.00 82 GLN A N 1
ATOM 638 C CA . GLN A 1 82 ? -19.623 3.679 12.442 1.00 67.00 82 GLN A CA 1
ATOM 639 C C . GLN A 1 82 ? -19.700 2.576 13.511 1.00 67.00 82 GLN A C 1
ATOM 641 O O . GLN A 1 82 ? -20.652 1.796 13.531 1.00 67.00 82 GLN A O 1
ATOM 646 N N . ASN A 1 83 ? -18.707 2.532 14.405 1.00 64.44 83 ASN A N 1
ATOM 647 C CA . ASN A 1 83 ? -18.571 1.595 15.534 1.00 64.44 83 ASN A CA 1
ATOM 648 C C . ASN A 1 83 ? -18.018 0.187 15.244 1.00 64.44 83 ASN A C 1
ATOM 650 O O . ASN A 1 83 ? -18.003 -0.648 16.152 1.00 64.44 83 ASN A O 1
ATOM 654 N N . GLU A 1 84 ? -17.492 -0.100 14.051 1.00 66.44 84 GLU A N 1
ATOM 655 C CA . GLU A 1 84 ? -16.692 -1.317 13.866 1.00 66.44 84 GLU A CA 1
ATOM 656 C C . GLU A 1 84 ? -15.236 -1.102 14.300 1.00 66.44 84 GLU A C 1
ATOM 658 O O . GLU A 1 84 ? -14.559 -0.179 13.862 1.00 66.44 84 GLU A O 1
ATOM 663 N N . LYS A 1 85 ? -14.695 -2.028 15.105 1.00 71.25 85 LYS A N 1
ATOM 664 C CA . LYS A 1 85 ? -13.255 -2.073 15.445 1.00 71.25 85 LYS A CA 1
ATOM 665 C C . LYS A 1 85 ? -12.366 -2.480 14.259 1.00 71.25 85 LYS A C 1
ATOM 667 O O . LYS A 1 85 ? -11.185 -2.768 14.439 1.00 71.25 85 LYS A O 1
ATOM 672 N N . LYS A 1 86 ? -12.940 -2.619 13.064 1.00 76.69 86 LYS A N 1
ATOM 673 C CA . LYS A 1 86 ? -12.284 -3.198 11.899 1.00 76.69 86 LYS A CA 1
ATOM 674 C C . LYS A 1 86 ? -12.055 -2.116 10.858 1.00 76.69 86 LYS A C 1
ATOM 676 O O . LYS A 1 86 ? -12.996 -1.622 10.255 1.00 76.69 86 LYS A O 1
ATOM 681 N N . HIS A 1 87 ? -10.787 -1.811 10.615 1.00 87.69 87 HIS A N 1
ATOM 682 C CA . HIS A 1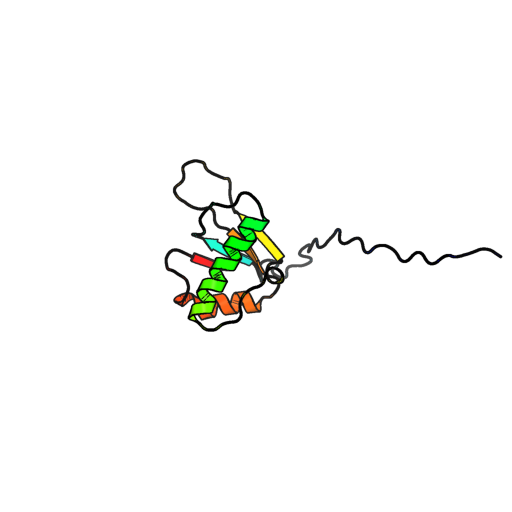 87 ? -10.405 -0.859 9.582 1.00 87.69 87 HIS A CA 1
ATOM 683 C C . HIS A 1 87 ? -10.703 -1.403 8.180 1.00 87.69 87 HIS A C 1
ATOM 685 O O . HIS A 1 87 ? -10.382 -2.559 7.858 1.00 87.69 87 HIS A O 1
ATOM 691 N N . ARG A 1 88 ? -11.278 -0.552 7.331 1.00 90.56 88 ARG A N 1
ATOM 692 C CA . ARG A 1 88 ? -11.538 -0.829 5.923 1.00 90.56 88 ARG A CA 1
ATOM 693 C C . ARG A 1 88 ? -10.230 -1.089 5.185 1.00 90.56 88 ARG A C 1
ATOM 695 O O . ARG A 1 88 ? -9.253 -0.356 5.379 1.00 90.56 88 ARG A O 1
ATOM 702 N N . PRO A 1 89 ? -10.197 -2.104 4.306 1.00 93.06 89 PRO A N 1
ATOM 703 C CA . PRO A 1 89 ? -9.043 -2.335 3.458 1.00 93.06 89 PRO A CA 1
ATOM 704 C C . PRO A 1 89 ? -8.833 -1.157 2.507 1.00 93.06 89 PRO A C 1
ATOM 706 O O . PRO A 1 89 ? -9.795 -0.579 2.007 1.00 93.06 89 PRO A O 1
ATOM 709 N N . VAL A 1 90 ? -7.581 -0.849 2.203 1.00 94.00 90 VAL A N 1
ATOM 710 C CA . VAL A 1 90 ? -7.209 0.154 1.207 1.00 94.00 90 VAL A CA 1
ATOM 711 C C . VAL A 1 90 ? -6.784 -0.565 -0.064 1.00 94.00 90 VAL A C 1
ATOM 713 O O . VAL A 1 90 ? -5.875 -1.394 -0.039 1.00 94.00 90 VAL A O 1
ATOM 716 N N . LYS A 1 91 ? -7.435 -0.262 -1.182 1.00 93.31 91 LYS A N 1
ATOM 717 C CA . LYS A 1 91 ? -6.981 -0.665 -2.509 1.00 93.31 91 LYS A CA 1
ATOM 718 C C . LYS A 1 91 ? -5.997 0.373 -3.023 1.00 93.31 91 LYS A C 1
ATOM 720 O O . LYS A 1 91 ? -6.303 1.561 -3.086 1.00 93.31 91 LYS A O 1
ATOM 725 N N . VAL A 1 92 ? -4.834 -0.104 -3.437 1.00 92.75 92 VAL A N 1
ATOM 726 C CA . VAL A 1 92 ? -3.769 0.711 -4.014 1.00 92.75 92 VAL A CA 1
ATOM 727 C C . VAL A 1 92 ? -3.467 0.171 -5.401 1.00 92.75 92 VAL A C 1
ATOM 729 O O . VAL A 1 92 ? -3.256 -1.029 -5.583 1.00 92.75 92 VAL A O 1
ATOM 732 N N . THR A 1 93 ? -3.462 1.059 -6.384 1.00 91.69 93 THR A N 1
ATOM 733 C CA . THR A 1 93 ? -3.058 0.759 -7.758 1.00 91.69 93 THR A CA 1
ATOM 734 C C . THR A 1 93 ? -1.657 1.299 -7.960 1.00 91.69 93 THR A C 1
ATOM 736 O O . THR A 1 93 ? -1.453 2.511 -7.913 1.00 91.69 93 THR A O 1
ATOM 739 N N . LEU A 1 94 ? -0.688 0.413 -8.173 1.00 91.00 94 LEU A N 1
ATOM 740 C CA . LEU A 1 94 ? 0.700 0.810 -8.385 1.00 91.00 94 LEU A CA 1
ATOM 741 C C . LEU A 1 94 ? 0.937 1.196 -9.846 1.00 91.00 94 LEU A C 1
ATOM 743 O O . LEU A 1 94 ? 0.450 0.542 -10.773 1.00 91.00 94 LEU A O 1
ATOM 747 N N . THR A 1 95 ? 1.749 2.223 -10.061 1.00 89.00 95 THR A N 1
ATOM 748 C CA . THR A 1 95 ? 2.220 2.605 -11.395 1.00 89.00 95 THR A CA 1
ATOM 749 C C . THR A 1 95 ? 3.117 1.503 -11.965 1.00 89.00 95 THR A C 1
ATOM 751 O O . THR A 1 95 ? 2.978 1.101 -13.121 1.00 89.00 95 THR A O 1
ATOM 754 N N . LEU A 1 96 ? 4.006 0.953 -11.129 1.00 86.38 96 LEU A N 1
ATOM 755 C CA . LEU A 1 96 ? 5.048 0.017 -11.545 1.00 86.38 96 LEU A CA 1
ATOM 756 C C . LEU A 1 96 ? 4.852 -1.373 -10.922 1.00 86.38 96 LEU A C 1
ATOM 758 O O . LEU A 1 96 ? 4.757 -1.528 -9.706 1.00 86.38 96 LEU A O 1
ATOM 762 N N . GLY A 1 97 ? 4.860 -2.414 -11.758 1.00 85.38 97 GLY A N 1
ATOM 763 C CA . GLY A 1 97 ? 4.665 -3.797 -11.301 1.00 85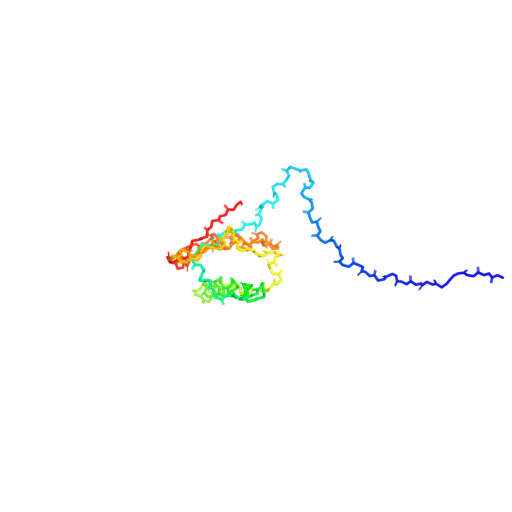.38 97 GLY A CA 1
ATOM 764 C C . GLY A 1 97 ? 5.812 -4.345 -10.444 1.00 85.38 97 GLY A C 1
ATOM 765 O O . GLY A 1 97 ? 5.597 -5.218 -9.607 1.00 85.38 97 GLY A O 1
ATOM 766 N N . TRP A 1 98 ? 7.033 -3.822 -10.587 1.00 84.62 98 TRP A N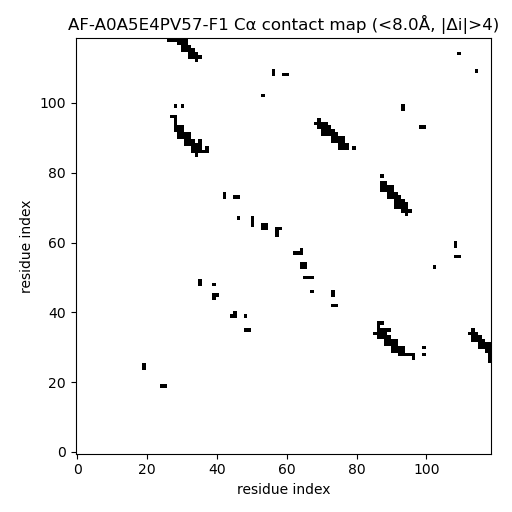 1
ATOM 767 C CA . TRP A 1 98 ? 8.176 -4.294 -9.797 1.00 84.62 98 TRP A CA 1
ATOM 768 C C . TRP A 1 98 ? 8.028 -3.974 -8.302 1.00 84.62 98 TRP A C 1
ATOM 770 O O . TRP A 1 98 ? 8.451 -4.779 -7.476 1.00 84.62 98 TRP A O 1
ATOM 780 N N . ARG A 1 99 ? 7.343 -2.878 -7.943 1.00 86.38 99 ARG A N 1
ATOM 781 C CA . ARG A 1 99 ? 7.019 -2.530 -6.549 1.00 86.38 99 ARG A CA 1
ATOM 782 C C . ARG A 1 99 ? 6.101 -3.560 -5.893 1.00 86.38 99 ARG A C 1
ATOM 784 O O . ARG A 1 99 ? 6.296 -3.939 -4.740 1.00 86.38 99 ARG A O 1
ATOM 791 N N . LYS A 1 100 ? 5.160 -4.112 -6.664 1.00 86.81 100 LYS A N 1
ATOM 792 C CA . LYS A 1 100 ? 4.327 -5.246 -6.236 1.00 86.81 100 LYS A CA 1
ATOM 793 C C . LYS A 1 100 ? 5.186 -6.474 -5.913 1.00 86.81 100 LYS A C 1
ATOM 795 O O . LYS A 1 100 ? 4.979 -7.123 -4.890 1.00 86.81 100 LYS A O 1
ATOM 800 N N . LEU A 1 101 ? 6.163 -6.784 -6.769 1.00 86.12 101 LEU A N 1
ATOM 801 C CA . LEU A 1 101 ? 7.077 -7.916 -6.575 1.00 86.12 101 LEU A CA 1
ATOM 802 C C . LEU A 1 101 ? 8.022 -7.706 -5.386 1.00 86.12 101 LEU A C 1
ATOM 804 O O . LEU A 1 101 ? 8.305 -8.652 -4.655 1.00 86.12 101 LEU A O 1
ATOM 808 N N . GLU A 1 102 ? 8.496 -6.482 -5.176 1.00 86.69 102 GLU A N 1
ATOM 809 C CA . GLU A 1 102 ? 9.330 -6.112 -4.032 1.00 86.69 102 GLU A CA 1
ATOM 810 C C . GLU A 1 102 ? 8.595 -6.343 -2.704 1.00 86.69 102 GLU A C 1
ATOM 812 O O . GLU A 1 102 ? 9.128 -7.012 -1.815 1.00 86.69 102 GLU A O 1
ATOM 817 N N . LEU A 1 103 ? 7.341 -5.892 -2.596 1.00 84.94 103 LEU A N 1
ATOM 818 C CA . LEU A 1 103 ? 6.496 -6.153 -1.425 1.00 84.94 103 LEU A CA 1
ATOM 819 C C . LEU A 1 103 ? 6.321 -7.653 -1.154 1.00 84.94 103 LEU A C 1
ATOM 821 O O . LEU A 1 103 ? 6.349 -8.084 -0.002 1.00 84.94 103 LEU A O 1
ATOM 825 N N . LEU A 1 104 ? 6.167 -8.466 -2.205 1.00 84.06 104 LEU A N 1
ATOM 826 C CA . LEU A 1 104 ? 6.053 -9.919 -2.061 1.00 84.06 104 LEU A CA 1
ATOM 827 C C . LEU A 1 104 ? 7.330 -10.569 -1.545 1.00 84.06 104 LEU A C 1
ATOM 829 O O . LEU A 1 104 ? 7.264 -11.414 -0.651 1.00 84.06 104 LEU A O 1
ATOM 833 N N . LYS A 1 105 ? 8.482 -10.187 -2.105 1.00 86.25 105 LYS A N 1
ATOM 834 C CA . LYS A 1 105 ? 9.788 -10.706 -1.677 1.00 86.25 105 LYS A CA 1
ATOM 835 C C . LYS A 1 105 ? 10.028 -10.414 -0.197 1.00 86.25 105 LYS A C 1
ATOM 837 O O . LYS A 1 105 ? 10.508 -11.278 0.532 1.00 86.25 105 LYS A O 1
ATOM 842 N N . ASN A 1 106 ? 9.594 -9.241 0.254 1.00 84.44 106 ASN A N 1
ATOM 843 C CA . ASN A 1 106 ? 9.782 -8.763 1.618 1.00 84.44 106 ASN A CA 1
ATOM 844 C C . ASN A 1 106 ? 8.575 -9.009 2.535 1.00 84.44 106 ASN A C 1
ATOM 846 O O . ASN A 1 106 ? 8.475 -8.408 3.601 1.00 84.44 106 ASN A O 1
ATOM 850 N N . LYS A 1 107 ? 7.678 -9.945 2.187 1.00 83.19 107 LYS A N 1
ATOM 851 C CA . LYS A 1 107 ? 6.459 -10.229 2.966 1.00 83.19 107 LYS A CA 1
ATOM 852 C C . LYS A 1 107 ? 6.726 -10.551 4.443 1.00 83.19 107 LYS A C 1
ATOM 854 O O . LYS A 1 107 ? 5.883 -10.277 5.289 1.00 83.19 107 LYS A O 1
ATOM 859 N N . LYS A 1 108 ? 7.893 -11.124 4.761 1.00 84.50 108 LYS A N 1
ATOM 860 C CA . LYS A 1 108 ? 8.309 -11.440 6.141 1.00 84.50 108 LYS A CA 1
ATOM 861 C C . LYS A 1 108 ? 8.638 -10.201 6.983 1.00 84.50 108 LYS A C 1
ATOM 863 O O . LYS A 1 108 ? 8.572 -10.288 8.202 1.00 84.50 108 LYS A O 1
ATOM 868 N N . ALA A 1 109 ? 8.991 -9.084 6.346 1.00 84.81 109 ALA A N 1
ATOM 869 C CA . ALA A 1 109 ? 9.298 -7.818 7.010 1.00 84.81 109 ALA A CA 1
ATOM 870 C C . ALA A 1 109 ? 8.039 -6.975 7.289 1.00 84.81 109 ALA A C 1
ATOM 872 O O . ALA A 1 109 ? 8.114 -5.966 7.987 1.00 84.81 109 ALA A O 1
ATOM 873 N N . ILE A 1 110 ? 6.878 -7.383 6.762 1.00 85.50 110 ILE A N 1
ATOM 874 C CA . ILE A 1 110 ? 5.602 -6.706 7.001 1.00 85.50 110 ILE A CA 1
ATOM 875 C C . ILE A 1 110 ? 5.148 -6.988 8.446 1.00 85.50 110 ILE A C 1
ATOM 877 O O . ILE A 1 110 ? 5.106 -8.157 8.849 1.00 85.50 110 ILE A O 1
ATOM 881 N N . PRO A 1 111 ? 4.772 -5.958 9.232 1.00 86.31 111 PRO A N 1
ATOM 882 C CA . PRO A 1 111 ? 4.217 -6.144 10.570 1.00 86.31 111 PRO A CA 1
ATOM 883 C C . PRO A 1 111 ? 3.008 -7.085 10.569 1.00 86.31 111 PRO A C 1
ATOM 885 O O . PRO A 1 111 ? 2.159 -7.005 9.687 1.00 86.31 111 PRO A O 1
ATOM 888 N N . LYS A 1 112 ? 2.868 -7.932 11.598 1.00 86.12 112 LYS A N 1
ATOM 889 C CA . LYS A 1 112 ? 1.748 -8.895 11.705 1.00 86.12 112 LYS A CA 1
ATOM 890 C C . LYS A 1 112 ? 0.362 -8.236 11.744 1.00 86.12 112 LYS A C 1
ATOM 892 O O . LYS A 1 112 ? -0.630 -8.899 11.459 1.00 86.12 112 LYS A O 1
ATOM 897 N N . THR A 1 113 ? 0.299 -6.961 12.116 1.00 86.50 113 THR A N 1
ATOM 898 C CA . THR A 1 113 ? -0.924 -6.148 12.133 1.00 86.50 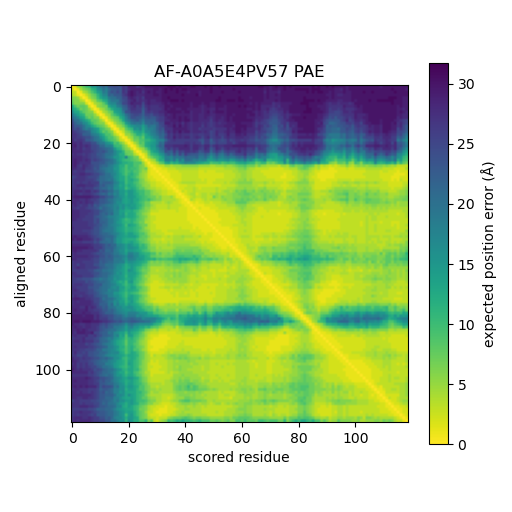113 THR A CA 1
ATOM 899 C C . THR A 1 113 ? -1.398 -5.771 10.729 1.00 86.50 113 THR A C 1
ATOM 901 O O . THR A 1 113 ? -2.576 -5.477 10.546 1.00 86.50 113 THR A O 1
ATOM 904 N N . ILE A 1 114 ? -0.507 -5.820 9.733 1.00 88.88 114 ILE A N 1
ATOM 905 C CA . ILE A 1 114 ? -0.774 -5.428 8.352 1.00 88.88 114 ILE A CA 1
ATOM 906 C C . ILE A 1 114 ? -0.797 -6.675 7.472 1.00 88.88 114 ILE A C 1
ATOM 908 O O . ILE A 1 114 ? 0.126 -7.489 7.470 1.00 88.88 114 ILE A O 1
ATOM 912 N N . LYS A 1 115 ? -1.852 -6.819 6.669 1.00 89.62 115 LYS A N 1
ATOM 913 C CA . LYS A 1 115 ? -1.959 -7.900 5.680 1.00 89.62 115 LYS A CA 1
ATOM 914 C C . LYS A 1 115 ? -2.087 -7.309 4.288 1.00 89.62 115 LYS A C 1
ATOM 916 O O . LYS A 1 115 ? -3.024 -6.569 4.016 1.00 89.62 115 LYS A O 1
ATOM 921 N N . ILE A 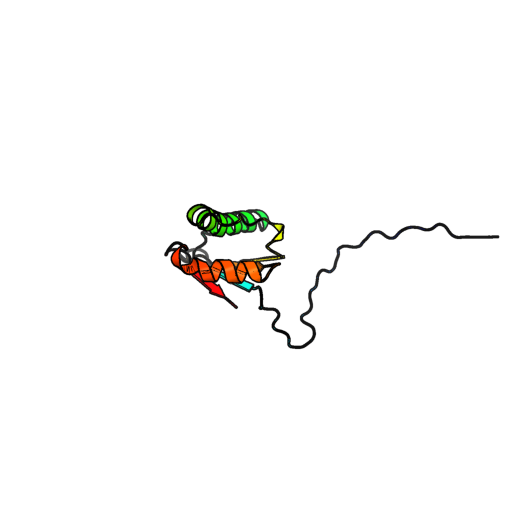1 116 ? -1.175 -7.693 3.398 1.00 89.31 116 ILE A N 1
ATOM 922 C CA . ILE A 1 116 ? -1.210 -7.304 1.987 1.00 89.31 116 ILE A CA 1
ATOM 923 C C . ILE A 1 116 ? -1.709 -8.487 1.155 1.00 89.31 116 ILE A C 1
ATOM 925 O O . ILE A 1 116 ? -1.162 -9.592 1.231 1.00 89.31 116 ILE A O 1
ATOM 929 N N . THR A 1 117 ? -2.752 -8.245 0.368 1.00 89.44 117 THR A N 1
ATOM 930 C CA . THR A 1 117 ? -3.331 -9.185 -0.594 1.00 89.44 117 THR A CA 1
ATOM 931 C C . THR A 1 117 ? -3.103 -8.644 -1.998 1.00 89.44 117 THR A C 1
ATOM 933 O O . THR A 1 117 ? -3.283 -7.458 -2.256 1.00 89.44 117 THR A O 1
ATOM 936 N N . ILE A 1 118 ? -2.706 -9.514 -2.915 1.00 84.88 118 ILE A N 1
ATOM 937 C CA . ILE A 1 118 ? -2.508 -9.168 -4.318 1.00 84.88 118 ILE A CA 1
ATOM 938 C C . ILE A 1 118 ? -3.741 -9.563 -5.118 1.00 84.88 118 ILE A C 1
ATOM 940 O O . ILE A 1 118 ? -4.269 -10.655 -4.912 1.00 84.88 118 ILE A O 1
ATOM 944 N N . LEU A 1 119 ? -4.175 -8.659 -6.000 1.00 77.75 119 LEU A N 1
ATOM 945 C CA . LEU A 1 119 ? -5.241 -8.886 -6.974 1.00 77.75 119 LEU A CA 1
ATOM 946 C C . LEU A 1 119 ? -4.700 -9.300 -8.341 1.00 77.75 119 LEU A C 1
ATOM 948 O O . LEU A 1 119 ? -3.517 -8.974 -8.635 1.00 77.75 119 LEU A O 1
#

Mean predicted aligned error: 11.5 Å

Foldseek 3Di:
DDDDDDDDDDPPPPDPPPDVPPDDDPLLQKKKKFQQDDPDPDPVVVLVSVQCQVQVLCVVVVHDRDDSLQWPDKDFDDDDDPPDPTGTIMMTGTPDNVVVVVCVVSVVSHDPSMDMDGD

pLDDT: mean 77.3, std 17.71, range [39.19, 94.0]